Protein AF-A0A137R0M3-F1 (afdb_monomer_lite)

Sequence (77 aa):
MRSLVMSVFLFTSAIASAIGEAFVSLSTDPLLVWNYGVMGVLAGIAGIFFWLSTRKLDRNEDKLNNLREGHLETNKA

Structure (mmCIF, N/CA/C/O backbone):
data_AF-A0A137R0M3-F1
#
_entry.id   AF-A0A137R0M3-F1
#
loop_
_atom_site.group_PDB
_atom_site.id
_atom_site.type_symbol
_atom_site.label_atom_id
_atom_site.label_alt_id
_atom_site.label_comp_id
_atom_site.label_asym_id
_atom_site.label_entity_id
_atom_site.label_seq_id
_atom_site.pdbx_PDB_ins_code
_atom_site.Cartn_x
_atom_site.Cartn_y
_atom_site.Cartn_z
_atom_site.occupancy
_atom_site.B_iso_or_equiv
_atom_site.auth_seq_id
_atom_site.auth_comp_id
_atom_site.auth_asym_id
_atom_site.auth_atom_id
_atom_site.pdbx_PDB_model_num
ATOM 1 N N . MET A 1 1 ? 23.461 7.549 1.640 1.00 78.50 1 MET A N 1
ATOM 2 C CA . MET A 1 1 ? 21.976 7.545 1.626 1.00 78.50 1 MET A CA 1
ATOM 3 C C . MET A 1 1 ? 21.327 6.617 2.664 1.00 78.50 1 MET A C 1
ATOM 5 O O . MET A 1 1 ? 20.111 6.636 2.785 1.00 78.50 1 MET A O 1
ATOM 9 N N . ARG A 1 2 ? 22.086 5.841 3.458 1.00 87.38 2 ARG A N 1
ATOM 10 C CA . ARG A 1 2 ? 21.525 4.857 4.405 1.00 87.38 2 ARG A CA 1
ATOM 11 C C . ARG A 1 2 ? 20.583 5.459 5.459 1.00 87.38 2 ARG A C 1
ATOM 13 O O . ARG A 1 2 ? 19.532 4.887 5.719 1.00 87.38 2 AR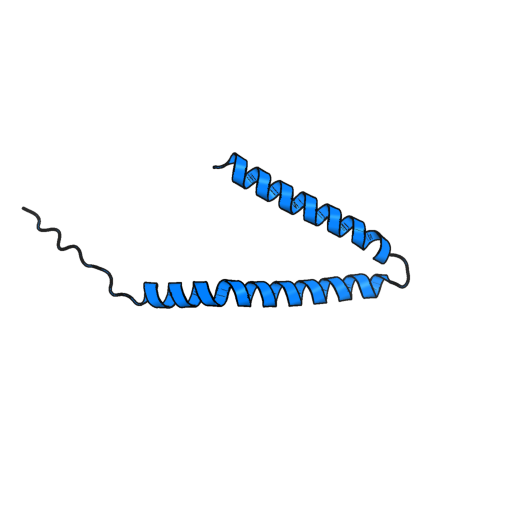G A O 1
ATOM 20 N N . SER A 1 3 ? 20.940 6.606 6.038 1.00 93.31 3 SER A N 1
ATOM 21 C CA . SER A 1 3 ? 20.130 7.266 7.073 1.00 93.31 3 SER A CA 1
ATOM 22 C C . SER A 1 3 ? 18.812 7.823 6.531 1.00 93.31 3 SER A C 1
ATOM 24 O O . SER A 1 3 ? 17.790 7.669 7.184 1.00 93.31 3 SER A O 1
ATOM 26 N N . LEU A 1 4 ? 18.824 8.398 5.323 1.00 94.88 4 LEU A N 1
ATOM 27 C CA . LEU A 1 4 ? 17.627 8.923 4.658 1.00 94.88 4 LEU A CA 1
ATOM 28 C C . LEU A 1 4 ? 16.614 7.809 4.354 1.00 94.88 4 LEU A C 1
ATOM 30 O O . LEU A 1 4 ? 15.426 7.952 4.616 1.00 94.88 4 LEU A O 1
ATOM 34 N N . VAL A 1 5 ? 17.085 6.676 3.827 1.00 94.62 5 VAL A N 1
ATOM 35 C CA . VAL A 1 5 ? 16.211 5.527 3.545 1.00 94.62 5 VAL A CA 1
ATOM 36 C C . VAL A 1 5 ? 15.603 4.992 4.844 1.00 94.62 5 VAL A C 1
ATOM 38 O O . VAL A 1 5 ? 14.405 4.731 4.902 1.00 94.62 5 VAL A O 1
ATOM 41 N N . MET A 1 6 ? 16.404 4.899 5.911 1.00 96.44 6 MET A N 1
ATOM 42 C CA . MET A 1 6 ? 15.923 4.458 7.221 1.00 96.44 6 MET A CA 1
ATOM 43 C C . MET A 1 6 ? 14.892 5.423 7.822 1.00 96.44 6 MET A C 1
ATOM 45 O O . MET A 1 6 ? 13.894 4.969 8.374 1.00 96.44 6 MET A O 1
ATOM 49 N N . SER A 1 7 ? 15.087 6.741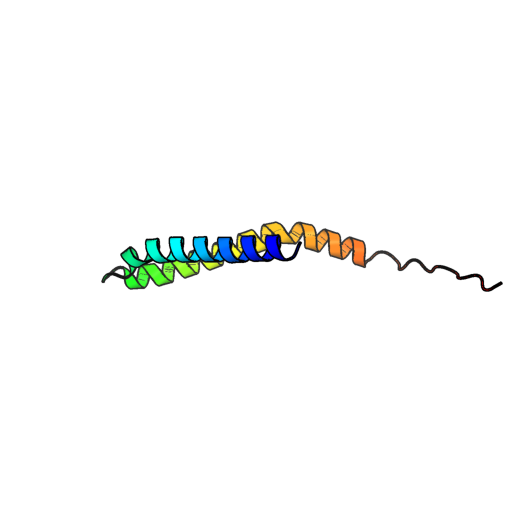 7.702 1.00 95.50 7 SER A N 1
ATOM 50 C CA . SER A 1 7 ? 14.131 7.719 8.230 1.00 95.50 7 SER A CA 1
ATOM 51 C C . SER A 1 7 ? 12.807 7.705 7.468 1.00 95.50 7 SER A C 1
ATOM 53 O O . SER A 1 7 ? 11.757 7.766 8.097 1.00 95.50 7 SER A O 1
ATOM 55 N N . VAL A 1 8 ? 12.829 7.565 6.137 1.00 95.38 8 VAL A N 1
ATOM 56 C CA . VAL A 1 8 ? 11.604 7.430 5.324 1.00 95.38 8 VAL A CA 1
ATOM 57 C C . VAL A 1 8 ? 10.863 6.131 5.650 1.00 95.38 8 VAL A C 1
ATOM 59 O O . VAL A 1 8 ? 9.637 6.134 5.779 1.00 95.38 8 VAL A O 1
ATOM 62 N N . PHE A 1 9 ? 11.594 5.033 5.849 1.00 94.06 9 PHE A N 1
ATOM 63 C CA . PHE A 1 9 ? 11.014 3.772 6.308 1.00 94.06 9 PHE A CA 1
ATOM 64 C C . PHE A 1 9 ? 10.306 3.935 7.663 1.00 94.06 9 PHE A C 1
ATOM 66 O O . PHE A 1 9 ? 9.125 3.617 7.783 1.00 94.06 9 PHE A O 1
ATOM 73 N N . LEU A 1 10 ? 10.990 4.503 8.662 1.00 96.12 10 LEU A N 1
ATOM 74 C CA . LEU A 1 10 ? 10.414 4.734 9.992 1.00 96.12 10 LEU A CA 1
ATOM 75 C C . LEU A 1 10 ? 9.216 5.690 9.952 1.00 96.12 10 LEU A C 1
ATOM 77 O O . LEU A 1 10 ? 8.232 5.475 10.654 1.00 96.12 10 LEU A O 1
ATOM 81 N N . PHE A 1 11 ? 9.276 6.720 9.111 1.00 96.44 11 PHE A N 1
ATOM 82 C CA . PHE A 1 11 ? 8.180 7.663 8.919 1.00 96.44 11 PHE A CA 1
ATOM 83 C C . PHE A 1 11 ? 6.933 6.989 8.333 1.00 96.44 11 PHE A C 1
ATOM 85 O O . PHE A 1 11 ? 5.823 7.224 8.805 1.00 96.44 11 PHE A O 1
ATOM 92 N N . THR A 1 12 ? 7.118 6.092 7.362 1.00 95.56 12 THR A N 1
ATOM 93 C CA . THR A 1 12 ? 6.024 5.294 6.785 1.00 95.56 12 THR A CA 1
ATOM 94 C C . THR A 1 12 ? 5.354 4.432 7.859 1.00 95.56 12 THR A C 1
ATOM 96 O O . THR A 1 12 ? 4.128 4.406 7.953 1.00 95.56 12 THR A O 1
ATOM 99 N N . SER A 1 13 ? 6.149 3.797 8.726 1.00 95.25 13 SER A N 1
ATOM 100 C CA . SER A 1 13 ? 5.637 3.023 9.863 1.00 95.25 13 SER A CA 1
ATOM 101 C C . SER A 1 13 ? 4.888 3.891 10.879 1.00 95.25 13 SER A C 1
ATOM 103 O O . SER A 1 13 ? 3.842 3.484 11.371 1.00 95.25 13 SER A O 1
ATOM 105 N N . ALA A 1 14 ? 5.374 5.101 11.169 1.00 95.62 14 ALA A N 1
ATOM 106 C CA . ALA A 1 14 ? 4.692 6.027 12.073 1.00 95.62 14 ALA A CA 1
ATOM 107 C C . ALA A 1 14 ? 3.313 6.448 11.536 1.00 95.62 14 ALA A C 1
ATOM 109 O O . ALA A 1 14 ? 2.341 6.474 12.290 1.00 95.62 14 ALA A O 1
ATOM 110 N N . ILE A 1 15 ? 3.210 6.715 10.229 1.00 94.62 15 ILE A N 1
ATOM 111 C CA . ILE A 1 15 ? 1.929 7.005 9.570 1.00 94.62 15 ILE A CA 1
ATOM 112 C C . ILE A 1 15 ? 0.997 5.792 9.648 1.00 94.62 15 ILE A C 1
ATOM 114 O O . ILE A 1 15 ? -0.173 5.954 9.988 1.00 94.62 15 ILE A O 1
ATOM 118 N N . ALA A 1 16 ? 1.500 4.584 9.377 1.00 90.38 16 ALA A N 1
ATOM 119 C CA . ALA A 1 16 ? 0.698 3.365 9.468 1.00 90.38 16 ALA A CA 1
ATOM 120 C C . ALA A 1 16 ? 0.118 3.165 10.880 1.00 90.38 16 ALA A C 1
ATOM 122 O O . ALA A 1 16 ? -1.069 2.875 11.011 1.00 90.38 16 ALA A O 1
ATOM 123 N N . SER A 1 17 ? 0.914 3.401 11.930 1.00 92.44 17 SER A N 1
ATO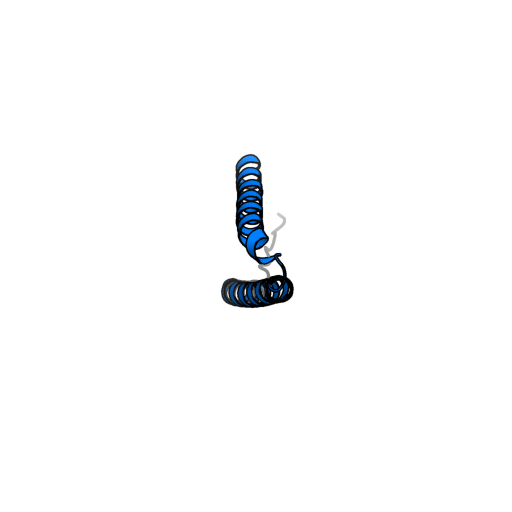M 124 C CA . SER A 1 17 ? 0.442 3.349 13.319 1.00 92.44 17 SER A CA 1
ATOM 125 C C . SER A 1 17 ? -0.600 4.425 13.633 1.00 92.44 17 SER A C 1
ATOM 127 O O . SER A 1 17 ? -1.598 4.126 14.279 1.00 92.44 17 SER A O 1
ATOM 129 N N . ALA A 1 18 ? -0.412 5.659 13.154 1.00 92.62 18 ALA A N 1
ATOM 130 C CA . ALA A 1 18 ? -1.379 6.740 13.357 1.00 92.62 18 ALA A CA 1
ATOM 131 C C . ALA A 1 18 ? -2.728 6.448 12.678 1.00 92.62 18 ALA A C 1
ATOM 133 O O . ALA A 1 18 ? -3.788 6.701 13.246 1.00 92.62 18 ALA A O 1
ATOM 134 N N . ILE A 1 19 ? -2.687 5.874 11.473 1.00 88.94 19 ILE A N 1
ATOM 135 C CA . ILE A 1 19 ? -3.881 5.401 10.771 1.00 88.94 19 ILE A CA 1
ATOM 136 C C . ILE A 1 19 ? -4.528 4.253 11.555 1.00 88.94 19 ILE A C 1
ATOM 138 O O . ILE A 1 19 ? -5.736 4.276 11.769 1.00 88.94 19 ILE A O 1
ATOM 142 N N . GLY A 1 20 ? -3.739 3.283 12.027 1.00 86.62 20 GLY A N 1
ATOM 143 C CA . GLY A 1 20 ? -4.225 2.169 12.843 1.00 86.62 20 GLY A CA 1
ATOM 144 C C . GLY A 1 20 ? -4.970 2.630 14.097 1.00 86.62 20 GLY A C 1
ATOM 145 O O . GLY A 1 20 ? -6.053 2.122 14.375 1.00 86.62 20 GLY A O 1
ATOM 146 N N . GLU A 1 21 ? -4.451 3.647 14.788 1.00 87.19 21 GLU A N 1
ATOM 147 C CA . GLU A 1 21 ? -5.103 4.253 15.954 1.00 87.19 21 GLU A CA 1
ATOM 148 C C . GLU A 1 21 ? -6.466 4.870 15.598 1.00 87.19 21 GLU A C 1
ATOM 150 O O . GLU A 1 21 ? -7.448 4.677 16.311 1.00 87.19 21 GLU A O 1
ATOM 155 N N . ALA A 1 22 ? -6.580 5.541 14.447 1.00 85.38 22 ALA A N 1
ATOM 156 C CA . ALA A 1 22 ? -7.862 6.081 13.988 1.00 85.38 22 ALA A CA 1
ATOM 157 C C . ALA A 1 22 ? -8.926 4.979 13.786 1.00 85.38 22 ALA A C 1
ATOM 159 O O . ALA A 1 22 ? -10.111 5.190 14.065 1.00 85.38 22 ALA A O 1
ATOM 160 N N . PHE A 1 23 ? -8.502 3.782 13.365 1.00 80.81 23 PHE A N 1
ATOM 161 C CA . PHE A 1 23 ? -9.374 2.619 13.177 1.00 80.81 23 PHE A CA 1
ATOM 162 C C . PHE A 1 23 ? -9.735 1.879 14.476 1.00 80.81 23 PHE A C 1
ATOM 164 O O . PHE A 1 23 ? -10.665 1.073 14.455 1.00 80.81 23 PHE A O 1
ATOM 171 N N . VAL A 1 24 ? -9.097 2.173 15.618 1.00 80.19 24 VAL A N 1
ATOM 172 C CA . VAL A 1 24 ? -9.452 1.579 16.928 1.00 80.19 24 VAL A CA 1
ATOM 173 C C . VAL A 1 24 ? -10.893 1.917 17.320 1.00 80.19 24 VAL A C 1
ATOM 175 O O . VAL A 1 24 ? -11.600 1.070 17.865 1.00 80.19 24 VAL A O 1
ATOM 178 N N . SER A 1 25 ? -11.368 3.117 16.972 1.00 73.56 25 SER A N 1
ATOM 179 C CA . SER A 1 25 ? -12.758 3.542 17.204 1.00 73.56 25 SER A CA 1
ATOM 180 C C . SER A 1 25 ? -13.795 2.623 16.535 1.00 73.56 25 SER A C 1
ATOM 182 O O . SER A 1 25 ? -14.896 2.439 17.055 1.00 73.56 25 SER A O 1
ATOM 184 N N . LEU A 1 26 ? -13.416 1.981 15.427 1.00 69.50 26 LEU A N 1
ATOM 185 C CA . LEU A 1 26 ? -14.252 1.087 14.626 1.00 69.50 26 LEU A CA 1
ATOM 186 C C . LEU A 1 26 ? -14.277 -0.357 15.161 1.00 69.50 26 LEU A C 1
ATOM 188 O O . LEU A 1 26 ? -15.045 -1.180 14.674 1.00 69.50 26 LEU A O 1
ATOM 192 N N . SER A 1 27 ? -13.447 -0.671 16.160 1.00 71.50 27 SER A N 1
ATOM 193 C CA . SER A 1 27 ? -13.364 -1.994 16.797 1.00 71.50 27 SER A CA 1
ATOM 194 C C . SER A 1 27 ? -14.385 -2.199 17.923 1.00 71.50 27 SER A C 1
ATOM 196 O O . SER A 1 27 ? -14.380 -3.244 18.569 1.00 71.50 27 SER A O 1
ATOM 198 N N . THR A 1 28 ? -15.250 -1.215 18.179 1.00 75.75 28 THR A N 1
ATOM 199 C CA . THR A 1 28 ? -16.370 -1.351 19.117 1.00 75.75 28 THR A CA 1
ATOM 200 C C . THR A 1 28 ? -17.514 -2.153 18.491 1.00 75.75 28 THR A C 1
ATOM 202 O O . THR A 1 28 ? -17.761 -2.089 17.288 1.00 75.75 28 THR A O 1
ATOM 205 N N . ASP A 1 29 ? -18.215 -2.941 19.303 1.00 69.62 29 ASP A N 1
ATOM 206 C CA . ASP A 1 29 ? -19.394 -3.707 18.876 1.00 69.62 29 ASP A CA 1
ATOM 207 C C . ASP A 1 29 ? -20.526 -2.718 18.511 1.00 69.62 29 ASP A C 1
ATOM 209 O O . ASP A 1 29 ? -20.785 -1.829 19.330 1.00 69.62 29 ASP A O 1
ATOM 213 N N . PRO A 1 30 ? -21.198 -2.762 17.334 1.00 72.25 30 PRO A N 1
ATOM 214 C CA . PRO A 1 30 ? -21.239 -3.777 16.263 1.00 72.25 30 PRO A CA 1
ATOM 215 C C . PRO A 1 30 ? -20.382 -3.479 15.005 1.00 72.25 30 PRO A C 1
ATOM 217 O O . PRO A 1 30 ? -20.575 -4.088 13.951 1.00 72.25 30 PRO A O 1
ATOM 220 N N . LEU A 1 31 ? -19.449 -2.526 15.062 1.00 73.31 31 LEU A N 1
ATOM 221 C CA . LEU A 1 31 ? -18.676 -2.036 13.907 1.00 73.31 31 LEU A CA 1
ATOM 222 C C . LEU A 1 31 ? -17.469 -2.920 13.541 1.00 73.31 31 LEU A C 1
ATOM 224 O O . LEU A 1 31 ? -16.825 -2.698 12.514 1.00 73.31 31 LEU A O 1
ATOM 228 N N . LEU A 1 32 ? -17.200 -3.974 14.315 1.00 73.00 32 LEU A N 1
ATOM 229 C CA . LEU A 1 32 ? -16.051 -4.859 14.113 1.00 73.00 32 LEU A CA 1
ATOM 230 C C . LEU A 1 32 ? -16.039 -5.532 12.727 1.00 73.00 32 LEU A C 1
ATOM 232 O O . LEU A 1 32 ? -14.987 -5.633 12.099 1.00 73.00 32 LEU A O 1
ATOM 236 N N . VAL A 1 33 ? -17.202 -5.941 12.205 1.00 75.38 33 VAL A N 1
ATOM 237 C CA . VAL A 1 33 ? -17.316 -6.509 10.844 1.00 75.38 33 VAL A CA 1
ATOM 238 C C . VAL A 1 33 ? -16.970 -5.458 9.783 1.00 75.38 33 VAL A C 1
ATOM 240 O O . VAL A 1 33 ? -16.334 -5.764 8.773 1.00 75.38 33 VAL A O 1
ATOM 243 N N . TRP A 1 34 ? -17.340 -4.200 10.035 1.00 77.88 34 TRP A N 1
ATOM 244 C CA . TRP A 1 34 ? -17.039 -3.081 9.147 1.00 77.88 34 TRP A CA 1
ATOM 245 C C . TRP A 1 34 ? -15.542 -2.757 9.120 1.00 77.88 34 TRP A C 1
ATOM 247 O O . TRP A 1 34 ? -15.020 -2.412 8.064 1.00 77.88 34 TRP A O 1
ATOM 257 N N . ASN A 1 35 ? -14.827 -2.965 10.229 1.00 81.00 35 ASN A N 1
ATOM 258 C CA . ASN A 1 35 ? -13.373 -2.803 10.287 1.00 81.00 35 ASN A CA 1
ATOM 259 C C . ASN A 1 35 ? -12.653 -3.712 9.271 1.00 81.00 35 ASN A C 1
ATOM 261 O O . ASN A 1 35 ? -11.904 -3.232 8.417 1.00 81.00 35 ASN A O 1
ATOM 265 N N . TYR A 1 36 ? -12.968 -5.010 9.263 1.00 79.94 36 TYR A N 1
ATOM 266 C CA . TYR A 1 36 ? -12.390 -5.940 8.286 1.00 79.94 36 TYR A CA 1
ATOM 267 C C . TYR A 1 36 ? -12.825 -5.638 6.843 1.00 79.94 36 TYR A C 1
ATOM 269 O O . TYR A 1 36 ? -12.012 -5.741 5.922 1.00 79.94 36 TYR A O 1
ATOM 277 N N . GLY A 1 37 ? -14.080 -5.220 6.638 1.00 84.56 37 GLY A N 1
ATOM 278 C CA . GLY A 1 37 ? -14.587 -4.832 5.319 1.00 84.56 37 GLY A CA 1
ATOM 279 C C . GLY A 1 37 ? -13.842 -3.632 4.726 1.00 84.56 37 GLY A C 1
ATOM 280 O O . GLY A 1 37 ? -13.395 -3.682 3.579 1.00 84.56 37 GLY A O 1
ATOM 281 N N . VAL A 1 38 ? -13.645 -2.576 5.519 1.00 85.25 38 VAL A N 1
ATOM 282 C CA . VAL A 1 38 ? -12.925 -1.368 5.093 1.00 85.25 38 VAL A CA 1
ATOM 283 C C . VAL A 1 38 ? -11.464 -1.682 4.772 1.00 85.25 38 VAL A C 1
ATOM 285 O O . VAL A 1 38 ? -10.971 -1.239 3.736 1.00 85.25 38 VAL A O 1
ATOM 288 N N . MET A 1 39 ? -10.787 -2.505 5.580 1.00 86.69 39 MET A N 1
ATOM 289 C CA . MET A 1 39 ? -9.407 -2.924 5.296 1.00 86.69 39 MET A CA 1
ATOM 290 C C . MET A 1 39 ? -9.292 -3.714 3.986 1.00 86.69 39 MET A C 1
ATOM 292 O O . MET A 1 39 ? -8.358 -3.491 3.214 1.00 86.69 39 MET A O 1
ATOM 296 N N . GLY A 1 40 ? -10.266 -4.579 3.685 1.00 88.50 40 GLY A N 1
ATOM 297 C CA . GLY A 1 40 ? -10.327 -5.298 2.410 1.00 88.50 40 GLY A CA 1
ATOM 298 C C . GLY A 1 40 ? -10.501 -4.366 1.207 1.00 88.50 40 GLY A C 1
ATOM 299 O O . GLY A 1 40 ? -9.789 -4.497 0.209 1.00 88.50 40 GLY A O 1
ATOM 300 N N . VAL A 1 41 ? -11.397 -3.379 1.308 1.00 90.62 41 VAL A N 1
ATOM 301 C CA . VAL A 1 41 ? -11.608 -2.378 0.248 1.00 90.62 41 VAL A CA 1
ATOM 302 C C . VAL A 1 41 ? -10.362 -1.514 0.051 1.00 90.62 41 VAL A C 1
ATOM 304 O O . VAL A 1 41 ? -9.947 -1.291 -1.085 1.00 90.62 41 VAL A O 1
ATOM 307 N N . LEU A 1 42 ? -9.726 -1.074 1.140 1.00 90.75 42 LEU A N 1
ATOM 308 C CA . LEU A 1 42 ? -8.484 -0.302 1.089 1.00 90.75 42 LEU A CA 1
ATOM 309 C C . LEU A 1 42 ? -7.353 -1.088 0.419 1.00 90.75 42 LEU A C 1
ATOM 311 O O . LEU A 1 42 ? -6.661 -0.532 -0.433 1.00 90.75 42 LEU A O 1
ATOM 315 N N . ALA A 1 43 ? -7.199 -2.377 0.736 1.00 91.44 43 ALA A N 1
ATOM 316 C CA . ALA A 1 43 ? -6.218 -3.244 0.085 1.00 91.44 43 ALA A CA 1
ATOM 317 C C . ALA A 1 43 ? -6.493 -3.396 -1.423 1.00 91.44 43 ALA A C 1
ATOM 319 O O . ALA A 1 43 ? -5.569 -3.294 -2.231 1.00 91.44 43 ALA A O 1
ATOM 320 N N . GLY A 1 44 ? -7.760 -3.572 -1.817 1.00 94.44 44 GLY A N 1
ATOM 321 C CA . GLY A 1 44 ? -8.159 -3.639 -3.226 1.00 94.44 44 GLY A CA 1
ATOM 322 C C . GLY A 1 44 ? -7.862 -2.345 -3.986 1.00 94.44 44 GLY A C 1
ATOM 323 O O . GLY A 1 44 ? -7.256 -2.375 -5.058 1.00 94.44 44 GLY A O 1
ATOM 324 N N . ILE A 1 45 ? -8.220 -1.198 -3.406 1.00 95.56 45 ILE A N 1
ATOM 325 C CA . ILE A 1 45 ? -7.938 0.123 -3.980 1.00 95.56 45 ILE A CA 1
ATOM 326 C C . ILE A 1 45 ? -6.424 0.346 -4.101 1.00 95.56 45 ILE A C 1
ATOM 328 O O . ILE A 1 45 ? -5.953 0.735 -5.170 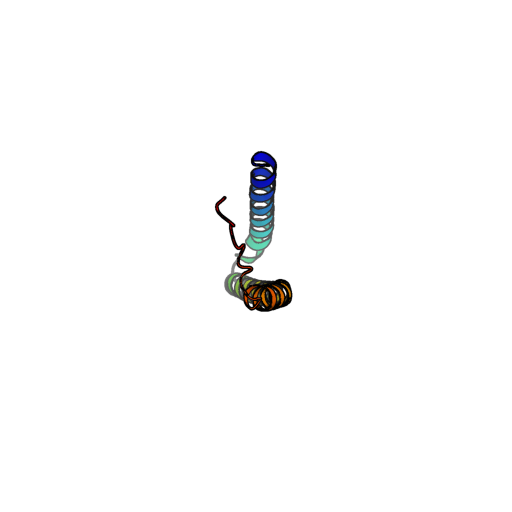1.00 95.56 45 ILE A O 1
ATOM 332 N N . ALA A 1 46 ? -5.653 0.060 -3.049 1.00 93.00 46 ALA A N 1
ATOM 333 C CA . ALA A 1 46 ? -4.198 0.196 -3.061 1.00 93.00 46 ALA A CA 1
ATOM 334 C C . ALA A 1 46 ? -3.550 -0.674 -4.149 1.00 93.00 46 ALA A C 1
ATOM 336 O O . ALA A 1 46 ? -2.678 -0.193 -4.872 1.00 93.00 46 ALA A O 1
ATOM 337 N N . GLY A 1 47 ? -4.019 -1.914 -4.324 1.00 92.62 47 GLY A N 1
ATOM 338 C CA . GLY A 1 47 ? -3.565 -2.806 -5.393 1.00 92.62 47 GLY A CA 1
ATOM 339 C C . GLY A 1 47 ? -3.851 -2.258 -6.794 1.00 92.62 47 GLY A C 1
ATOM 340 O O . GLY A 1 47 ? -2.968 -2.264 -7.653 1.00 92.62 47 GLY A O 1
ATOM 341 N N . ILE A 1 48 ? -5.052 -1.712 -7.021 1.00 94.94 48 ILE A N 1
ATOM 342 C CA . ILE A 1 48 ? -5.422 -1.085 -8.301 1.00 94.94 48 ILE A CA 1
ATOM 343 C C . ILE A 1 48 ? -4.545 0.142 -8.578 1.00 94.94 48 ILE A C 1
ATOM 345 O O . ILE A 1 48 ? -4.011 0.281 -9.679 1.00 94.94 48 ILE A O 1
ATOM 349 N N . PHE A 1 49 ? -4.363 1.026 -7.592 1.00 95.12 49 PHE A N 1
ATOM 350 C CA . PHE A 1 49 ? -3.506 2.205 -7.737 1.00 95.12 49 PHE A CA 1
ATOM 351 C C . PHE A 1 49 ? -2.052 1.832 -8.010 1.00 95.12 49 PHE A C 1
ATOM 353 O O . PHE A 1 49 ? -1.420 2.438 -8.878 1.00 95.12 49 PHE A O 1
ATOM 360 N N . PHE A 1 50 ? -1.535 0.825 -7.305 1.00 92.88 50 PHE A N 1
ATOM 361 C CA . PHE A 1 50 ? -0.191 0.314 -7.529 1.00 92.88 50 PHE A CA 1
ATOM 362 C C . PHE A 1 50 ? -0.023 -0.157 -8.975 1.00 92.88 50 PHE A C 1
ATOM 364 O O . PHE A 1 50 ? 0.855 0.341 -9.676 1.00 92.88 50 PHE A O 1
ATOM 371 N N . TRP A 1 51 ? -0.933 -1.004 -9.465 1.00 91.94 51 TRP A N 1
ATOM 372 C CA . TRP A 1 51 ? -0.902 -1.489 -10.845 1.00 91.94 51 TRP A CA 1
ATOM 373 C C . TRP A 1 51 ? -0.997 -0.358 -11.879 1.00 91.94 51 TRP A C 1
ATOM 375 O O . TRP A 1 51 ? -0.260 -0.340 -12.866 1.00 91.94 51 TRP A O 1
ATOM 385 N N . LEU A 1 52 ? -1.867 0.633 -11.657 1.00 92.50 52 LEU A N 1
ATOM 386 C CA . LEU A 1 52 ? -1.989 1.787 -12.554 1.00 92.50 52 LEU A CA 1
ATOM 387 C C . LEU A 1 52 ? -0.715 2.639 -12.606 1.00 92.50 52 LEU A C 1
ATOM 389 O O . LEU A 1 52 ? -0.424 3.215 -13.660 1.00 92.50 52 LEU A O 1
ATOM 393 N N . SER A 1 53 ? 0.025 2.718 -11.498 1.00 91.50 53 SER A N 1
ATOM 394 C CA . SER A 1 53 ? 1.289 3.448 -11.401 1.00 91.50 53 SER A CA 1
ATOM 395 C C . SER A 1 53 ? 2.438 2.688 -12.076 1.00 91.50 53 SER A C 1
ATOM 397 O O . SER A 1 53 ? 3.176 3.271 -12.875 1.00 91.50 53 SER A O 1
ATOM 399 N N . THR A 1 54 ? 2.558 1.376 -11.837 1.00 90.94 54 THR A N 1
ATOM 400 C CA . THR A 1 54 ? 3.681 0.568 -12.343 1.00 90.94 54 THR A CA 1
ATOM 401 C C . THR A 1 54 ? 3.520 0.135 -13.795 1.00 90.94 54 THR A C 1
ATOM 403 O O . THR A 1 54 ? 4.516 0.089 -14.506 1.00 90.94 54 THR A O 1
ATOM 406 N N . ARG A 1 55 ? 2.295 -0.045 -14.316 1.00 90.12 55 ARG A N 1
ATOM 407 C CA . ARG A 1 55 ? 2.073 -0.547 -15.694 1.00 90.12 55 ARG A CA 1
ATOM 408 C C . ARG A 1 55 ? 2.820 0.224 -16.787 1.00 90.12 55 ARG A C 1
ATOM 410 O O . ARG A 1 55 ? 3.130 -0.317 -17.847 1.00 90.12 55 ARG A O 1
ATOM 417 N N . LYS A 1 56 ? 3.034 1.532 -16.592 1.00 87.06 56 LYS A N 1
ATOM 418 C CA . LYS A 1 56 ? 3.747 2.374 -17.565 1.00 87.06 56 LYS A CA 1
ATOM 419 C C . LYS A 1 56 ? 5.252 2.133 -17.489 1.00 87.06 56 LYS A C 1
ATOM 421 O O . LYS A 1 56 ? 5.907 2.185 -18.527 1.00 87.06 56 LYS A O 1
ATOM 426 N N . LEU A 1 57 ? 5.769 1.908 -16.282 1.00 87.69 57 LEU A N 1
ATOM 427 C CA . LEU A 1 57 ? 7.164 1.567 -16.043 1.00 87.69 57 LEU A CA 1
ATOM 428 C C . LEU A 1 57 ? 7.463 0.176 -16.607 1.00 87.69 57 LEU A C 1
ATOM 430 O O . LEU A 1 57 ? 8.350 0.075 -17.446 1.00 87.69 57 LEU A O 1
ATOM 434 N N . ASP A 1 58 ? 6.629 -0.816 -16.293 1.00 87.06 58 ASP A N 1
ATOM 435 C CA . ASP A 1 58 ? 6.757 -2.192 -16.793 1.00 87.06 58 ASP A CA 1
ATOM 436 C C . ASP A 1 58 ? 6.803 -2.218 -18.333 1.00 87.06 58 ASP A C 1
ATOM 438 O O . ASP A 1 58 ? 7.714 -2.772 -18.938 1.00 87.06 58 ASP A O 1
ATOM 442 N N . ARG A 1 59 ? 5.900 -1.486 -19.008 1.00 85.81 59 ARG A N 1
ATOM 443 C CA . ARG A 1 59 ? 5.904 -1.383 -20.481 1.00 85.81 59 ARG A CA 1
ATOM 444 C C . ARG A 1 59 ? 7.179 -0.744 -21.047 1.00 85.81 59 ARG A C 1
ATOM 446 O O . ARG A 1 59 ? 7.528 -0.987 -22.204 1.00 85.81 59 ARG A O 1
ATOM 453 N N . ASN A 1 60 ? 7.818 0.153 -20.302 1.00 87.19 60 ASN A N 1
ATOM 454 C CA . ASN A 1 60 ? 9.076 0.757 -20.729 1.00 87.19 60 ASN A CA 1
ATOM 455 C C . ASN A 1 60 ? 10.246 -0.205 -20.508 1.00 87.19 60 ASN A C 1
ATOM 457 O O . ASN A 1 60 ? 11.099 -0.294 -21.389 1.00 87.19 60 ASN A O 1
ATOM 461 N N . GLU A 1 61 ? 10.256 -0.938 -19.394 1.00 85.50 61 GLU A N 1
ATOM 462 C CA . GLU A 1 61 ? 11.226 -2.004 -19.134 1.00 85.50 61 GLU A CA 1
ATOM 463 C C . GLU A 1 61 ? 11.141 -3.097 -20.203 1.00 85.50 61 GLU A C 1
ATOM 465 O O . GLU A 1 61 ? 12.160 -3.431 -20.796 1.00 85.50 61 GLU A O 1
ATOM 470 N N . ASP A 1 62 ? 9.940 -3.550 -20.571 1.00 85.00 62 ASP A N 1
ATOM 471 C CA . ASP A 1 62 ? 9.742 -4.539 -21.638 1.00 85.00 62 ASP A CA 1
ATOM 472 C C . ASP A 1 62 ? 10.325 -4.080 -22.979 1.00 85.00 62 ASP A C 1
ATOM 474 O O . ASP A 1 62 ? 10.946 -4.852 -23.710 1.00 85.00 62 ASP A O 1
ATOM 478 N N . LYS A 1 63 ? 10.146 -2.804 -23.338 1.00 85.31 63 LYS A N 1
ATOM 479 C CA . LYS A 1 63 ? 10.716 -2.256 -24.579 1.00 85.31 63 LYS A CA 1
ATOM 480 C C . LYS A 1 63 ? 12.234 -2.200 -24.532 1.00 85.31 63 LYS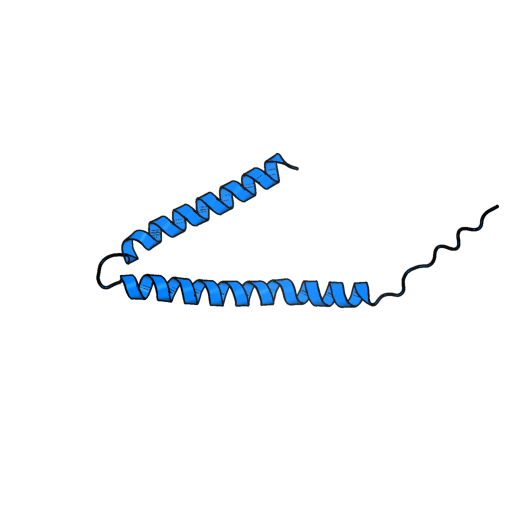 A C 1
ATOM 482 O O . LYS A 1 63 ? 12.868 -2.456 -25.551 1.00 85.31 63 LYS A O 1
ATOM 487 N N . LEU A 1 64 ? 12.790 -1.826 -23.383 1.00 83.25 64 LEU A N 1
ATOM 488 C CA . LEU A 1 64 ? 14.228 -1.692 -23.194 1.00 83.25 64 LEU A CA 1
ATOM 489 C C . LEU A 1 64 ? 14.911 -3.067 -23.163 1.00 83.25 64 LEU A C 1
ATOM 491 O O . LEU A 1 64 ? 15.948 -3.237 -23.792 1.00 83.25 64 LEU A O 1
ATOM 495 N N . ASN A 1 65 ? 14.285 -4.055 -22.523 1.00 82.38 65 ASN A N 1
ATOM 496 C CA . ASN A 1 65 ? 14.755 -5.441 -22.464 1.00 82.38 65 ASN A CA 1
ATOM 497 C C . ASN A 1 65 ? 14.733 -6.137 -23.832 1.00 82.38 65 ASN A C 1
ATOM 499 O O . ASN A 1 65 ? 15.524 -7.040 -24.074 1.00 82.38 65 ASN A O 1
ATOM 503 N N . ASN A 1 66 ? 13.852 -5.712 -24.742 1.00 82.88 66 ASN A N 1
ATOM 504 C CA . ASN A 1 66 ? 13.789 -6.232 -26.110 1.00 82.88 66 ASN A CA 1
ATOM 505 C C . ASN A 1 66 ? 14.792 -5.566 -27.078 1.00 82.88 66 ASN A C 1
ATOM 507 O O . ASN A 1 66 ? 14.788 -5.869 -28.274 1.00 82.88 66 ASN A O 1
ATOM 511 N N . LEU A 1 67 ? 15.644 -4.649 -26.606 1.00 80.56 67 LEU A N 1
ATOM 512 C CA . LEU A 1 67 ? 16.733 -4.102 -27.417 1.00 80.56 67 LEU A CA 1
ATOM 513 C C . LEU A 1 67 ? 17.863 -5.135 -27.550 1.00 80.56 67 LEU A C 1
ATOM 515 O O . LEU A 1 67 ? 18.199 -5.829 -26.596 1.00 80.56 67 LEU A O 1
ATOM 519 N N . ARG A 1 68 ? 18.474 -5.235 -28.740 1.00 71.94 68 ARG A N 1
ATOM 520 C CA . ARG A 1 68 ? 19.631 -6.120 -28.968 1.00 71.94 68 ARG A CA 1
ATOM 521 C C . ARG A 1 68 ? 20.777 -5.748 -28.026 1.00 71.94 68 ARG A C 1
ATOM 523 O O . ARG A 1 68 ? 21.165 -4.582 -27.971 1.00 71.94 68 ARG A O 1
ATOM 530 N N . GLU A 1 69 ? 21.361 -6.747 -27.370 1.00 72.06 69 GLU A N 1
ATOM 531 C CA . GLU A 1 69 ? 22.587 -6.580 -26.589 1.00 72.06 69 GLU A CA 1
ATOM 532 C C . GLU A 1 69 ? 23.713 -6.031 -27.481 1.00 72.06 69 GLU A C 1
ATOM 534 O O . GLU A 1 69 ? 24.060 -6.612 -28.515 1.00 72.06 69 GLU A O 1
ATOM 539 N N . GLY A 1 70 ? 24.278 -4.884 -27.098 1.00 68.06 70 GLY A N 1
ATOM 540 C CA . GLY A 1 70 ? 25.406 -4.280 -27.799 1.00 68.06 70 GLY A CA 1
ATOM 541 C C . GLY A 1 70 ? 26.662 -5.127 -27.611 1.00 68.06 70 GLY A C 1
ATOM 542 O O . GLY A 1 70 ? 27.200 -5.195 -26.510 1.00 68.06 70 GLY A O 1
ATOM 543 N N . HIS A 1 71 ? 27.135 -5.776 -28.675 1.00 65.81 71 HIS A N 1
ATOM 544 C CA . HIS A 1 71 ? 28.422 -6.468 -28.666 1.00 65.81 71 HIS A CA 1
ATOM 545 C C . HIS A 1 71 ? 29.541 -5.430 -28.804 1.00 65.81 71 HIS A C 1
ATOM 547 O O . HIS A 1 71 ? 29.651 -4.753 -29.826 1.00 65.81 71 HIS A O 1
ATOM 553 N N . LEU A 1 72 ? 30.356 -5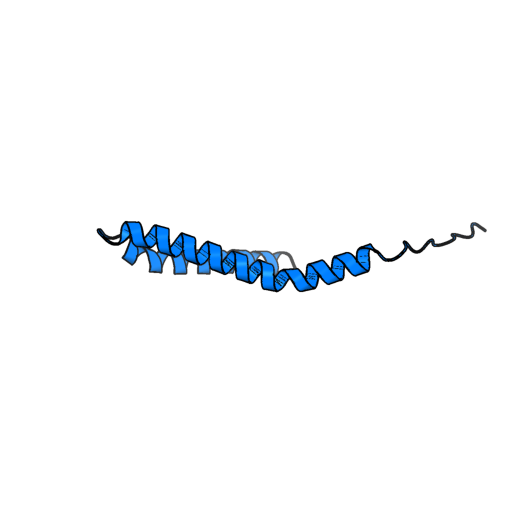.281 -27.759 1.00 68.69 72 LEU A N 1
ATOM 554 C CA . LEU A 1 72 ? 31.619 -4.556 -27.844 1.00 68.69 72 LEU A CA 1
ATOM 555 C C . LEU A 1 72 ? 32.671 -5.532 -28.372 1.00 68.69 72 LEU A C 1
ATOM 557 O O . LEU A 1 72 ? 33.170 -6.374 -27.628 1.00 68.69 72 LEU A O 1
ATOM 561 N N . GLU A 1 73 ? 32.996 -5.422 -29.658 1.00 64.25 73 GLU A N 1
ATOM 562 C CA . GLU A 1 73 ? 34.160 -6.084 -30.250 1.00 64.25 73 GLU A CA 1
ATOM 563 C C . GLU A 1 73 ? 35.419 -5.539 -29.555 1.00 64.25 73 GLU A C 1
ATOM 565 O O . GLU A 1 73 ? 35.940 -4.475 -29.896 1.00 64.25 73 GLU A O 1
ATOM 570 N N . THR A 1 74 ? 35.891 -6.233 -28.516 1.00 64.00 74 THR A N 1
ATOM 571 C CA . THR A 1 74 ? 37.188 -5.938 -27.908 1.00 64.00 74 THR A CA 1
ATOM 572 C C . THR A 1 74 ? 38.267 -6.430 -28.867 1.00 64.00 74 THR A C 1
ATOM 574 O O . THR A 1 74 ? 38.625 -7.606 -28.910 1.00 64.00 74 THR A O 1
ATOM 577 N N . ASN A 1 75 ? 38.745 -5.516 -29.708 1.00 61.19 75 ASN A N 1
ATOM 578 C CA . ASN A 1 75 ? 39.919 -5.744 -30.533 1.00 61.19 75 ASN A CA 1
ATOM 579 C C . ASN A 1 75 ? 41.128 -5.883 -29.592 1.00 61.19 75 ASN A C 1
ATOM 581 O O . ASN A 1 75 ? 41.649 -4.890 -29.080 1.00 61.19 75 ASN A O 1
ATOM 585 N N . LYS A 1 76 ? 41.501 -7.132 -29.290 1.00 54.31 76 LYS A N 1
ATOM 586 C CA . LYS A 1 76 ? 42.762 -7.467 -28.626 1.00 54.31 76 LYS A CA 1
ATOM 587 C C . LYS A 1 76 ? 43.898 -7.180 -29.608 1.00 54.31 76 LYS A C 1
ATOM 589 O O . LYS A 1 76 ? 44.123 -7.969 -30.523 1.00 54.31 76 LYS A O 1
ATOM 594 N N . ALA A 1 77 ? 44.561 -6.046 -29.393 1.00 53.12 77 ALA A N 1
ATOM 595 C CA . ALA A 1 77 ? 45.902 -5.771 -29.900 1.00 53.12 77 ALA A CA 1
ATOM 596 C C . ALA A 1 77 ? 46.949 -6.610 -29.153 1.00 53.12 77 ALA A C 1
ATOM 598 O O . ALA A 1 77 ? 46.727 -6.889 -27.948 1.00 53.12 77 ALA A O 1
#

Foldseek 3Di:
DVVVVVVVVVVVVVVVVVVVVVCVVQCDPPSVVVSVVVVVVVVVVVVVVVCVVCVVVVVVVVVVVPDDDDDDPPPDD

Radius of gyration: 22.79 Å; chains: 1; bounding box: 67×16×50 Å

pLDDT: mean 84.12, std 10.62, range [53.12, 96.44]

Secondary structure (DSSP, 8-state):
-HHHHHHHHHHHHHHHHHHHHHHHGGGSTTTHHHHHHHHHHHHHHHHHHHHHHHHHHHHHHHHHHTSPP--------